Protein AF-A0A847A6Z7-F1 (afdb_monomer)

pLDDT: mean 87.53, std 14.19, range [39.5, 98.19]

Foldseek 3Di:
DDPDPCVVVVVLLVVLLVVLVWPPWDKDQCCPPDPPDGIDTDTDDPDLVSVVSSVVSNVVSCVVVVHDDDDDDNPPD

Nearest PDB structures (foldseek):
  2id1-assembly2_B  TM=8.828E-01  e=1.146E-03  Chromobacterium violaceum ATCC 12472
  4wcw-assembly1_B  TM=8.316E-01  e=2.636E-03  Mycobacterium tuberculosis H37Rv
  4wcw-assembly2_C  TM=8.225E-01  e=3.194E-03  Mycobacterium tuberculosis H37Rv
  3ups-assembly1_A-2  TM=7.738E-01  e=6.060E-03  Zymomonas mobilis subsp. mobilis ZM4 = ATCC 31821
  6yxy-assembly1_EI  TM=8.192E-01  e=1.800E-02  Trypanosoma brucei brucei

Secondary structure (DSSP, 8-state):
-----GGGGGHHHHHHHHHTT-EEEEEEE-TTT-SS-SEEEEEE-SSHHHHHHHHHHHHHHHHTTT-------TT--

Radius of gyration: 13.36 Å; Cα contacts (8 Å, |Δi|>4): 71; chains: 1; bounding box: 30×27×35 Å

Sequence (77 aa):
MRRKNRLKEYDFIFNALADKRGLDILGLDMEESSAISDTFILVTANSDIHMNTLRDAAVEALRARGLETSVEGSDSS

Solvent-accessible surface area (backbone atoms only — not comparable to full-atom values): 4913 Å² total; per-residue (Å²): 132,84,80,73,67,64,69,62,79,45,46,63,45,57,49,41,28,50,78,68,66,46,35,82,71,43,79,44,84,24,78,92,76,46,98,85,49,57,66,49,78,47,68,44,60,94,44,73,70,49,39,52,51,40,51,51,36,40,52,51,49,40,45,76,70,73,46,88,82,87,88,80,76,88,80,75,127

Structure (mmCIF, N/CA/C/O backbone):
data_AF-A0A847A6Z7-F1
#
_entry.id   AF-A0A847A6Z7-F1
#
loop_
_atom_site.group_PDB
_atom_site.id
_atom_site.type_symbol
_atom_site.label_atom_id
_atom_site.label_alt_id
_atom_site.label_comp_id
_atom_site.label_asym_id
_atom_site.label_entity_id
_atom_site.label_seq_id
_atom_site.pdbx_PDB_ins_code
_atom_site.Cartn_x
_atom_site.Cartn_y
_atom_site.Cartn_z
_atom_site.occupancy
_atom_site.B_iso_or_equiv
_atom_site.auth_seq_id
_atom_site.auth_comp_id
_atom_site.auth_asym_id
_atom_site.auth_atom_id
_atom_site.pdbx_PDB_model_num
ATOM 1 N N . MET A 1 1 ? -11.796 -13.522 25.242 1.00 39.50 1 MET A N 1
ATOM 2 C CA . MET A 1 1 ? -12.287 -12.628 24.172 1.00 39.50 1 MET A CA 1
ATOM 3 C C . MET A 1 1 ? -11.333 -12.773 22.988 1.00 39.50 1 MET A C 1
ATOM 5 O O . MET A 1 1 ? -10.173 -12.420 23.129 1.00 39.50 1 MET A O 1
ATOM 9 N N . ARG A 1 2 ? -11.734 -13.431 21.888 1.00 48.47 2 ARG A N 1
ATOM 10 C CA . ARG A 1 2 ? -10.866 -13.586 20.702 1.00 48.47 2 ARG A CA 1
ATOM 11 C C . ARG A 1 2 ? -10.754 -12.214 20.032 1.00 48.47 2 ARG A C 1
ATOM 13 O O . ARG A 1 2 ? -11.770 -11.729 19.543 1.00 48.47 2 ARG A O 1
ATOM 20 N N . ARG A 1 3 ? -9.569 -11.590 20.029 1.00 54.72 3 ARG A N 1
ATOM 21 C CA . ARG A 1 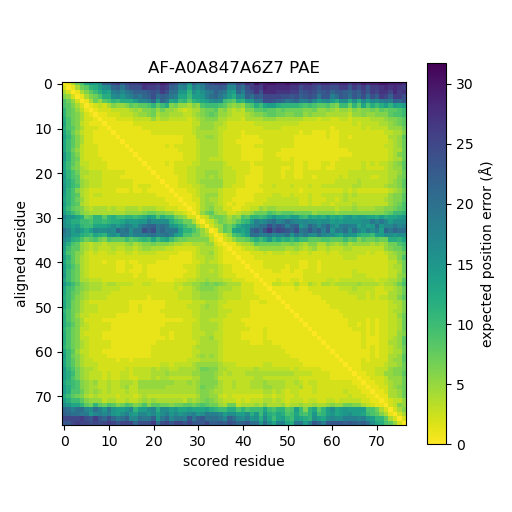3 ? -9.304 -10.398 19.204 1.00 54.72 3 ARG A CA 1
ATOM 22 C C . ARG A 1 3 ? -9.666 -10.762 17.760 1.00 54.72 3 ARG A C 1
ATOM 24 O O . ARG A 1 3 ? -9.105 -11.709 17.207 1.00 54.72 3 ARG A O 1
ATOM 31 N N . LYS A 1 4 ? -10.675 -10.099 17.182 1.00 55.47 4 LYS A N 1
ATOM 32 C CA . LYS A 1 4 ? -10.921 -10.167 15.735 1.00 55.47 4 LYS A CA 1
ATOM 33 C C . LYS A 1 4 ? -9.619 -9.736 15.064 1.00 55.47 4 LYS A C 1
ATOM 35 O O . LYS A 1 4 ? -9.045 -8.731 15.467 1.00 55.47 4 LYS A O 1
ATOM 40 N N . ASN A 1 5 ? -9.142 -10.502 14.088 1.00 68.94 5 ASN A N 1
ATOM 41 C CA . ASN A 1 5 ? -7.970 -10.112 13.314 1.00 68.94 5 ASN A CA 1
ATOM 42 C C . ASN A 1 5 ? -8.365 -8.923 12.421 1.00 68.94 5 ASN A C 1
ATOM 44 O O . ASN A 1 5 ? -8.815 -9.145 11.299 1.00 68.94 5 ASN A O 1
ATOM 48 N N . ARG A 1 6 ? -8.294 -7.692 12.951 1.00 72.31 6 ARG A N 1
ATOM 49 C CA . ARG A 1 6 ? -8.694 -6.450 12.260 1.00 72.31 6 ARG A CA 1
ATOM 50 C C . ARG A 1 6 ? -7.910 -6.224 10.972 1.00 72.31 6 ARG A C 1
ATOM 52 O O . ARG A 1 6 ? -8.448 -5.648 10.039 1.00 72.31 6 ARG A O 1
ATOM 59 N N . LEU A 1 7 ? -6.708 -6.795 10.859 1.00 82.25 7 LEU A N 1
ATOM 60 C CA . LEU A 1 7 ? -5.942 -6.806 9.610 1.00 82.25 7 LEU A CA 1
ATOM 61 C C . LEU A 1 7 ? -6.729 -7.413 8.439 1.00 82.25 7 LEU A C 1
ATOM 63 O O . LEU A 1 7 ? -6.540 -6.983 7.307 1.00 82.25 7 LEU A O 1
ATOM 67 N N . LYS A 1 8 ? -7.671 -8.331 8.706 1.00 85.19 8 LYS A N 1
ATOM 68 C CA . LYS A 1 8 ? -8.560 -8.880 7.669 1.00 85.19 8 LYS A CA 1
ATOM 69 C C . LYS A 1 8 ? -9.458 -7.831 7.020 1.00 85.19 8 LYS A C 1
ATOM 71 O O . LYS A 1 8 ? -9.853 -7.982 5.870 1.00 85.19 8 LYS A O 1
ATOM 76 N N . GLU A 1 9 ? -9.804 -6.762 7.734 1.00 88.62 9 GLU A N 1
ATOM 77 C CA . GLU A 1 9 ? -10.603 -5.666 7.166 1.00 88.62 9 GLU A CA 1
ATOM 78 C C . GLU A 1 9 ? -9.826 -4.944 6.052 1.00 88.62 9 GLU A C 1
ATOM 80 O O . GLU A 1 9 ? -10.423 -4.419 5.106 1.00 88.62 9 GLU A O 1
ATOM 85 N N . TYR A 1 10 ? -8.494 -5.038 6.107 1.00 92.31 10 TYR A N 1
ATOM 86 C CA . TYR A 1 10 ? -7.550 -4.482 5.148 1.00 92.31 10 TYR A CA 1
ATOM 87 C C . TYR A 1 10 ? -7.058 -5.478 4.087 1.00 92.31 10 TYR A C 1
ATOM 89 O O . TYR A 1 10 ? -6.193 -5.111 3.295 1.00 92.31 10 TYR A O 1
ATOM 97 N N . ASP A 1 11 ? -7.642 -6.684 3.977 1.00 94.44 11 ASP A N 1
ATOM 98 C CA . ASP A 1 11 ? -7.277 -7.697 2.958 1.00 94.44 11 ASP A CA 1
ATOM 99 C C . ASP A 1 11 ? -7.255 -7.119 1.530 1.00 94.44 11 ASP A C 1
ATOM 101 O O . ASP A 1 11 ? -6.453 -7.518 0.691 1.00 94.44 11 ASP A O 1
ATOM 105 N N . PHE A 1 12 ? -8.101 -6.127 1.248 1.00 95.75 12 PHE A N 1
ATOM 106 C CA . PHE A 1 12 ? -8.128 -5.431 -0.040 1.00 95.75 12 PHE A CA 1
ATOM 107 C C . PHE A 1 12 ? -6.835 -4.674 -0.370 1.00 95.75 12 PHE A C 1
ATOM 109 O O . PHE A 1 12 ? -6.456 -4.628 -1.536 1.00 95.75 12 PHE A O 1
ATOM 116 N N . ILE A 1 13 ? -6.153 -4.116 0.633 1.00 96.69 13 ILE A N 1
ATOM 117 C CA . ILE A 1 13 ? -4.864 -3.437 0.462 1.00 96.69 13 ILE A CA 1
ATOM 118 C C . ILE A 1 13 ? -3.776 -4.484 0.240 1.00 96.69 13 ILE A C 1
ATOM 120 O O . ILE A 1 13 ? -2.992 -4.354 -0.694 1.00 96.69 13 ILE A O 1
ATOM 124 N N . PHE A 1 14 ? -3.767 -5.556 1.041 1.00 96.69 14 PHE A N 1
ATOM 125 C CA . PHE A 1 14 ? -2.829 -6.667 0.858 1.00 96.69 14 PHE A CA 1
ATOM 126 C C . PHE A 1 14 ? -2.934 -7.266 -0.549 1.00 96.69 14 PHE A C 1
ATOM 128 O O . PHE A 1 14 ? -1.913 -7.463 -1.203 1.00 96.69 14 PHE A O 1
ATOM 135 N N . ASN A 1 15 ? -4.156 -7.475 -1.045 1.00 97.31 15 ASN A N 1
ATOM 136 C CA . ASN A 1 15 ? -4.39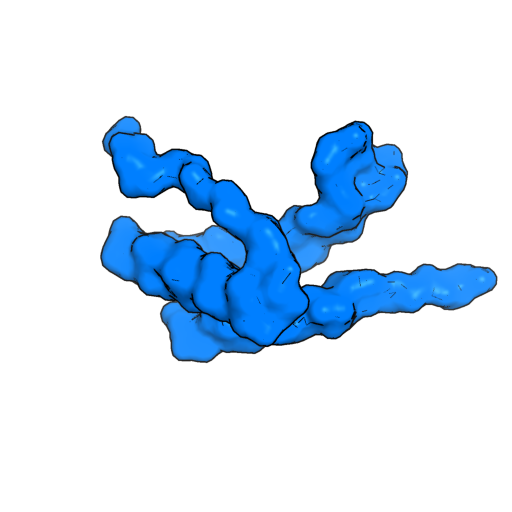4 -7.963 -2.402 1.00 97.31 15 ASN A CA 1
ATOM 137 C C . ASN A 1 15 ? -3.919 -6.958 -3.460 1.00 97.31 15 ASN A C 1
ATOM 139 O O . ASN A 1 15 ? -3.188 -7.345 -4.365 1.00 97.31 15 ASN A O 1
ATOM 143 N N . ALA A 1 16 ? -4.251 -5.670 -3.322 1.00 98.00 16 ALA A N 1
ATOM 144 C CA . ALA A 1 16 ? -3.817 -4.643 -4.272 1.00 98.00 16 ALA A CA 1
ATOM 145 C C . ALA A 1 16 ? -2.283 -4.543 -4.370 1.00 98.00 16 ALA A C 1
ATOM 147 O O . ALA A 1 16 ? -1.734 -4.412 -5.464 1.00 98.00 16 ALA A O 1
ATOM 148 N N . LEU A 1 17 ? -1.583 -4.649 -3.237 1.00 98.19 17 LEU A N 1
ATOM 149 C CA . LEU A 1 17 ? -0.121 -4.661 -3.185 1.00 98.19 17 LEU A CA 1
ATOM 150 C C . LEU A 1 17 ? 0.463 -5.953 -3.781 1.00 98.19 17 LEU A C 1
ATOM 152 O O . LEU A 1 17 ? 1.426 -5.901 -4.550 1.00 98.19 17 LEU A O 1
ATOM 156 N N . ALA A 1 18 ? -0.133 -7.108 -3.475 1.00 97.44 18 ALA A N 1
ATOM 157 C CA . ALA A 1 18 ? 0.297 -8.402 -4.002 1.00 97.44 18 ALA A CA 1
ATOM 158 C C . ALA A 1 18 ? 0.108 -8.505 -5.526 1.00 97.44 18 ALA A C 1
ATOM 160 O O . ALA A 1 18 ? 1.006 -8.983 -6.222 1.00 97.44 18 ALA A O 1
ATOM 161 N N . ASP A 1 19 ? -0.995 -7.977 -6.065 1.00 98.06 19 ASP A N 1
ATOM 162 C CA . ASP A 1 19 ? -1.282 -7.935 -7.506 1.00 98.06 19 ASP A CA 1
ATOM 163 C C . ASP A 1 19 ? -0.223 -7.142 -8.287 1.00 98.06 19 ASP A C 1
ATOM 165 O O . ASP A 1 19 ? 0.041 -7.410 -9.464 1.00 98.06 19 ASP A O 1
ATOM 169 N N . LYS A 1 20 ? 0.425 -6.176 -7.626 1.00 97.88 20 LYS A N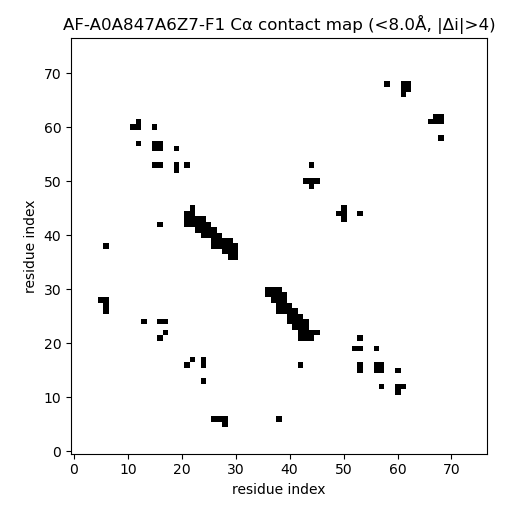 1
ATOM 170 C CA . LYS A 1 20 ? 1.534 -5.386 -8.177 1.00 97.88 20 LYS A CA 1
ATOM 171 C C . LYS A 1 20 ? 2.915 -5.936 -7.834 1.00 97.88 20 LYS A C 1
ATOM 173 O O . LYS A 1 20 ? 3.904 -5.302 -8.178 1.00 97.88 20 LYS A O 1
ATOM 178 N N . ARG A 1 21 ? 2.993 -7.141 -7.258 1.00 97.56 21 ARG A N 1
ATOM 179 C CA . ARG A 1 21 ? 4.236 -7.822 -6.854 1.00 97.56 21 ARG A CA 1
ATOM 180 C C . ARG A 1 21 ? 5.019 -7.093 -5.756 1.00 97.56 21 ARG A C 1
ATOM 182 O O . ARG A 1 21 ? 6.250 -7.141 -5.751 1.00 97.56 21 ARG A O 1
ATOM 189 N N . GLY A 1 22 ? 4.310 -6.467 -4.815 1.00 96.81 22 GLY A N 1
ATOM 190 C CA . GLY A 1 22 ? 4.915 -5.920 -3.602 1.00 96.81 22 GLY A CA 1
ATOM 191 C C . GLY A 1 22 ? 5.698 -6.985 -2.831 1.00 96.81 22 GLY A C 1
ATOM 192 O O . GLY A 1 22 ? 5.252 -8.128 -2.707 1.00 96.81 22 G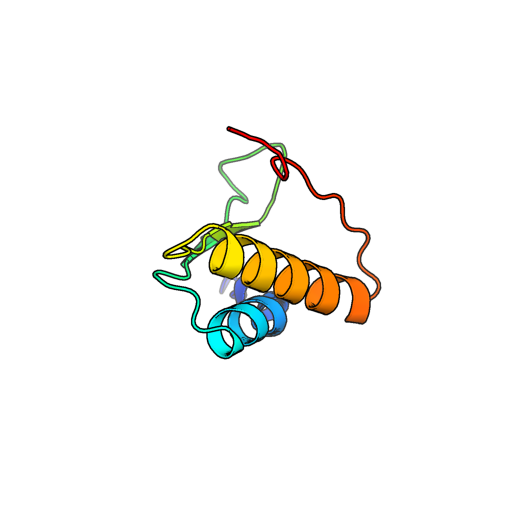LY A O 1
ATOM 193 N N . LEU A 1 23 ? 6.878 -6.614 -2.339 1.00 96.94 23 LEU A N 1
ATOM 194 C CA . LEU A 1 23 ? 7.762 -7.502 -1.584 1.00 96.94 23 LEU A CA 1
ATOM 195 C C . LEU A 1 23 ? 7.547 -7.302 -0.080 1.00 96.94 23 LEU A C 1
ATOM 197 O O . LEU A 1 23 ? 7.195 -6.204 0.346 1.00 96.94 23 LEU A O 1
ATOM 201 N N . ASP A 1 24 ? 7.755 -8.357 0.709 1.00 96.00 24 ASP A N 1
ATOM 202 C CA . ASP A 1 24 ? 7.757 -8.313 2.181 1.00 96.00 24 ASP A CA 1
ATOM 203 C C . ASP A 1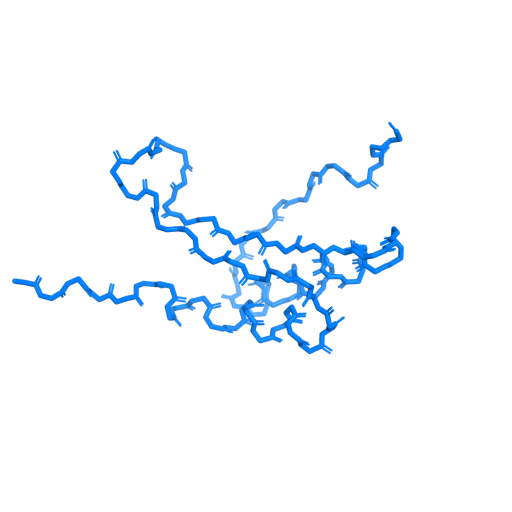 24 ? 6.546 -7.592 2.808 1.00 96.00 24 ASP A C 1
ATOM 205 O O . ASP A 1 24 ? 6.677 -6.809 3.749 1.00 96.00 24 ASP A O 1
ATOM 209 N N . ILE A 1 25 ? 5.344 -7.851 2.275 1.00 96.69 25 ILE A N 1
ATOM 210 C CA . ILE A 1 25 ? 4.118 -7.186 2.730 1.00 96.69 25 ILE A CA 1
ATOM 211 C C . ILE A 1 25 ? 3.779 -7.630 4.163 1.00 96.69 25 ILE A C 1
ATOM 213 O O . ILE A 1 25 ? 3.496 -8.805 4.406 1.00 96.69 25 ILE A O 1
ATOM 217 N N . LEU A 1 26 ? 3.762 -6.684 5.106 1.00 94.56 26 LEU A N 1
ATOM 218 C CA . LEU A 1 26 ? 3.559 -6.931 6.535 1.00 94.56 26 LEU A CA 1
ATOM 219 C C . LEU A 1 26 ? 2.476 -6.015 7.112 1.00 94.56 26 LEU A C 1
ATOM 221 O O . LEU A 1 26 ? 2.514 -4.806 6.917 1.00 94.56 26 LEU A O 1
ATOM 225 N N . GLY A 1 27 ? 1.543 -6.585 7.876 1.00 92.50 27 GLY A N 1
ATOM 226 C CA . GLY A 1 27 ? 0.578 -5.838 8.685 1.00 92.50 27 GLY A CA 1
ATOM 227 C C . GLY A 1 27 ? 0.972 -5.821 10.160 1.00 92.50 27 GLY A C 1
ATOM 228 O O . GLY A 1 27 ? 1.236 -6.877 10.735 1.00 92.50 27 GLY A O 1
ATOM 229 N N . LEU A 1 28 ? 0.973 -4.642 10.777 1.00 89.38 28 LEU A N 1
ATOM 230 C CA . LEU A 1 28 ? 1.226 -4.425 12.200 1.00 89.38 28 LEU A CA 1
ATOM 231 C C . LEU A 1 28 ? -0.024 -3.831 12.860 1.00 89.38 28 LEU A C 1
ATOM 233 O O . LEU A 1 28 ? -0.526 -2.805 12.407 1.00 89.38 28 LEU A O 1
ATOM 237 N N . ASP A 1 29 ? -0.503 -4.458 13.936 1.00 87.31 29 ASP A N 1
ATOM 238 C CA . ASP A 1 29 ? -1.551 -3.907 14.810 1.00 87.31 29 ASP A CA 1
ATOM 239 C C . ASP A 1 29 ? -0.885 -3.060 15.907 1.00 87.31 29 ASP A C 1
ATOM 241 O O . ASP A 1 29 ? -0.006 -3.553 16.621 1.00 87.31 29 ASP A O 1
ATOM 245 N N . MET A 1 30 ? -1.264 -1.785 16.006 1.00 83.88 30 MET A N 1
ATOM 246 C CA . MET A 1 30 ? -0.612 -0.780 16.852 1.00 83.88 30 MET A CA 1
ATOM 247 C C . MET A 1 30 ? -1.474 -0.313 18.037 1.00 83.88 30 MET A C 1
ATOM 249 O O . MET A 1 30 ? -1.068 0.619 18.732 1.00 83.88 30 MET A O 1
ATOM 253 N N . GLU A 1 31 ? -2.612 -0.966 18.310 1.00 68.19 31 GLU A N 1
ATOM 254 C CA . GLU A 1 31 ? -3.622 -0.548 19.309 1.00 68.19 31 GLU A CA 1
ATOM 255 C C . GLU A 1 31 ? -3.053 -0.219 20.706 1.00 68.19 31 GLU A C 1
ATOM 257 O O . GLU A 1 31 ? -3.576 0.647 21.402 1.00 68.19 31 GLU A O 1
ATOM 262 N N . GLU A 1 32 ? -1.972 -0.876 21.132 1.00 65.50 32 GLU A N 1
ATOM 263 C CA . GLU A 1 32 ? -1.356 -0.644 22.451 1.00 65.50 32 GLU A CA 1
ATOM 264 C C . GLU A 1 32 ? -0.092 0.235 22.401 1.00 65.50 32 GLU A C 1
ATOM 266 O O . GLU A 1 32 ? 0.478 0.555 23.444 1.00 65.50 32 GLU A O 1
ATOM 271 N N . SER A 1 33 ? 0.375 0.616 21.208 1.00 65.25 33 SER A N 1
ATOM 272 C CA . SER A 1 33 ? 1.717 1.174 20.999 1.00 65.25 33 SER A CA 1
ATOM 273 C C . SER A 1 33 ? 1.747 2.573 20.377 1.00 65.25 33 SER A C 1
ATOM 275 O O . SER A 1 33 ? 2.796 3.216 20.456 1.00 65.25 33 SER A O 1
ATOM 277 N N . SER A 1 34 ? 0.672 3.057 19.749 1.00 61.31 34 SER A N 1
ATOM 278 C CA . SER A 1 34 ? 0.691 4.329 19.011 1.00 61.31 34 SER A CA 1
ATOM 279 C C . SER A 1 34 ? -0.546 5.178 19.275 1.00 61.31 34 SER A C 1
ATOM 281 O O . SER A 1 34 ? -1.670 4.702 19.190 1.00 61.31 34 SER A O 1
ATOM 283 N N . ALA A 1 35 ? -0.334 6.469 19.548 1.00 67.38 35 ALA A N 1
ATOM 284 C CA . ALA A 1 35 ? -1.406 7.453 19.707 1.00 67.38 35 ALA A CA 1
ATOM 285 C C . ALA A 1 35 ? -1.956 7.981 18.365 1.00 67.38 35 ALA A C 1
ATOM 287 O O . ALA A 1 35 ? -2.908 8.756 18.364 1.00 67.38 35 ALA A O 1
ATOM 288 N N . ILE A 1 36 ? -1.328 7.622 17.238 1.00 77.31 36 ILE A N 1
ATOM 289 C CA . ILE A 1 36 ? -1.556 8.266 15.933 1.00 77.31 36 ILE A CA 1
ATOM 290 C C . ILE A 1 36 ? -2.229 7.313 14.934 1.00 77.31 36 ILE A C 1
ATOM 292 O O . ILE A 1 36 ? -2.912 7.764 14.017 1.00 77.31 36 ILE A O 1
ATOM 296 N N . SER A 1 37 ? -2.046 5.996 15.067 1.00 83.94 37 SER A N 1
ATOM 297 C CA . SER A 1 37 ? -2.573 5.023 14.099 1.00 83.94 37 SER A CA 1
ATOM 298 C C . SER A 1 37 ? -2.817 3.660 14.733 1.00 83.94 37 SER A C 1
ATOM 300 O O . SER A 1 37 ? -2.009 3.207 15.539 1.00 83.94 37 SER A O 1
ATOM 302 N N . ASP A 1 38 ? -3.883 2.989 14.295 1.00 85.69 38 ASP A N 1
ATOM 303 C CA . ASP A 1 38 ? -4.270 1.655 14.773 1.00 85.69 38 ASP A CA 1
ATOM 304 C C . ASP A 1 38 ? -3.571 0.518 14.014 1.00 85.69 38 ASP A C 1
ATOM 306 O O . ASP A 1 38 ? -3.438 -0.598 14.514 1.00 85.69 38 ASP A O 1
ATOM 3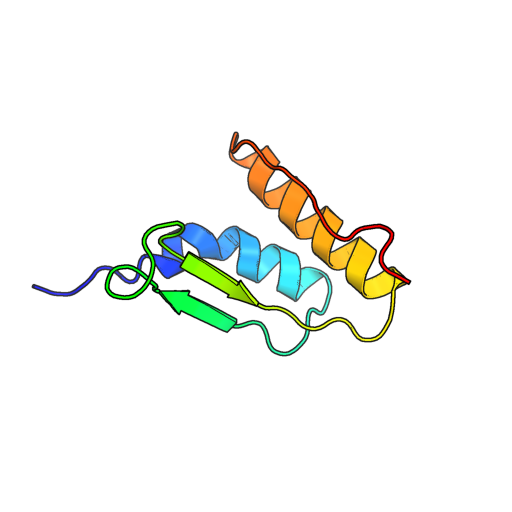10 N N . THR A 1 39 ? -3.166 0.752 12.765 1.00 88.69 39 THR A N 1
ATOM 311 C CA . THR A 1 39 ? -2.617 -0.288 11.887 1.00 88.69 39 THR A CA 1
ATOM 312 C C . THR A 1 39 ? -1.614 0.297 10.912 1.00 88.69 39 THR A C 1
ATOM 314 O O . THR A 1 39 ? -1.908 1.287 10.246 1.00 88.69 39 THR A O 1
ATOM 317 N N . PHE A 1 40 ? -0.467 -0.367 10.776 1.00 91.75 40 PHE A N 1
ATOM 318 C CA . PHE A 1 40 ? 0.515 -0.104 9.726 1.00 91.75 40 PHE A CA 1
ATOM 319 C C . PHE A 1 40 ? 0.569 -1.267 8.741 1.00 91.75 40 PHE A C 1
ATOM 321 O O . PHE A 1 40 ? 0.547 -2.432 9.134 1.00 91.75 40 PHE A O 1
ATOM 328 N N . ILE A 1 41 ? 0.679 -0.943 7.456 1.00 94.06 41 ILE A N 1
ATOM 329 C CA . ILE A 1 41 ? 0.939 -1.907 6.388 1.00 94.06 41 ILE A CA 1
ATOM 330 C C . ILE A 1 41 ? 2.240 -1.479 5.717 1.00 94.06 41 ILE A C 1
ATOM 332 O O . ILE A 1 41 ? 2.332 -0.370 5.196 1.00 94.06 41 ILE A O 1
ATOM 336 N N . LEU A 1 42 ? 3.249 -2.345 5.763 1.00 95.62 42 LEU A N 1
ATOM 337 C CA . LEU A 1 42 ? 4.556 -2.128 5.156 1.00 95.62 42 LEU A CA 1
ATOM 338 C C . LEU A 1 42 ? 4.679 -2.977 3.895 1.00 95.62 42 LEU A C 1
ATOM 340 O O . LEU A 1 42 ? 4.192 -4.104 3.855 1.00 95.62 42 LEU A O 1
ATOM 344 N N . VAL A 1 43 ? 5.342 -2.434 2.880 1.00 97.38 43 VAL A N 1
ATOM 345 C CA . VAL A 1 43 ? 5.663 -3.124 1.629 1.00 97.38 43 VAL A CA 1
ATOM 346 C C . VAL A 1 43 ? 6.972 -2.578 1.076 1.00 97.38 43 VAL A C 1
ATOM 348 O O . VAL A 1 43 ? 7.260 -1.386 1.190 1.00 97.38 43 VAL A O 1
ATOM 351 N N . THR A 1 44 ? 7.758 -3.446 0.455 1.00 97.19 44 THR A N 1
ATOM 352 C CA . THR A 1 44 ? 9.021 -3.097 -0.186 1.00 97.19 44 THR A CA 1
ATOM 353 C C . THR A 1 44 ? 8.873 -3.093 -1.706 1.00 97.19 44 THR A C 1
ATOM 355 O O . THR A 1 44 ? 8.334 -4.020 -2.316 1.00 97.19 44 THR A O 1
ATOM 358 N N . ALA A 1 45 ? 9.387 -2.031 -2.324 1.00 96.69 45 ALA A N 1
ATOM 359 C CA . ALA A 1 45 ? 9.561 -1.910 -3.765 1.00 96.69 45 ALA A CA 1
ATOM 360 C C . ALA A 1 45 ? 11.018 -2.202 -4.152 1.00 96.69 45 ALA A C 1
ATOM 362 O O . ALA A 1 45 ? 11.929 -2.048 -3.345 1.00 96.69 45 ALA A O 1
ATOM 363 N N . ASN A 1 46 ? 11.251 -2.580 -5.407 1.00 95.12 46 ASN A N 1
ATOM 364 C CA . ASN A 1 46 ? 12.598 -2.850 -5.939 1.00 95.12 46 ASN A CA 1
ATOM 365 C C . ASN A 1 46 ? 13.140 -1.732 -6.852 1.00 95.12 46 ASN A C 1
ATOM 367 O O . ASN A 1 46 ? 14.211 -1.883 -7.434 1.00 95.12 46 ASN A O 1
ATOM 371 N N . SER A 1 47 ? 12.369 -0.664 -7.047 1.00 95.44 47 SER A N 1
ATOM 372 C CA . SER A 1 47 ? 12.698 0.505 -7.867 1.00 95.44 47 SER A CA 1
ATOM 373 C C . SER A 1 47 ? 11.678 1.613 -7.607 1.00 95.44 47 SER A C 1
ATOM 375 O O . SER A 1 47 ? 10.580 1.334 -7.118 1.00 95.44 47 SER A O 1
ATOM 377 N N . ASP A 1 48 ? 11.987 2.842 -8.009 1.00 93.75 48 ASP A N 1
ATOM 378 C CA . ASP A 1 48 ? 11.085 3.988 -7.827 1.00 93.75 48 ASP A CA 1
ATOM 379 C C . ASP A 1 48 ? 9.791 3.839 -8.638 1.00 93.75 48 ASP A C 1
ATOM 381 O O . ASP A 1 48 ? 8.701 4.141 -8.159 1.00 93.75 48 ASP A O 1
ATOM 385 N N . ILE A 1 49 ? 9.873 3.284 -9.854 1.00 95.25 49 ILE A N 1
ATOM 386 C CA . ILE A 1 49 ? 8.688 2.992 -10.681 1.00 95.25 49 ILE A CA 1
ATOM 387 C C . ILE A 1 49 ? 7.788 1.967 -9.979 1.00 95.25 49 ILE A C 1
ATOM 389 O O . ILE A 1 49 ? 6.564 2.121 -9.953 1.00 95.25 49 ILE A O 1
ATOM 393 N N . HIS A 1 50 ? 8.383 0.931 -9.384 1.00 96.06 50 HIS A N 1
ATOM 394 C CA . HIS A 1 50 ? 7.634 -0.062 -8.621 1.00 96.06 50 HIS A CA 1
ATOM 395 C C . HIS A 1 50 ? 7.018 0.562 -7.362 1.00 96.06 50 HIS A C 1
ATOM 397 O O . HIS A 1 50 ? 5.848 0.315 -7.078 1.00 96.06 50 HIS A O 1
ATOM 403 N N . MET A 1 51 ? 7.750 1.433 -6.665 1.00 95.44 51 MET A N 1
ATOM 404 C CA . MET A 1 51 ? 7.242 2.157 -5.499 1.00 95.44 51 MET A CA 1
ATOM 405 C C . MET A 1 51 ? 6.029 3.021 -5.860 1.00 95.44 51 MET A C 1
ATOM 407 O O . MET A 1 51 ? 4.993 2.922 -5.206 1.00 95.44 51 MET A O 1
ATOM 411 N N . ASN A 1 52 ? 6.118 3.787 -6.951 1.00 95.25 52 ASN A N 1
ATOM 412 C CA . ASN A 1 52 ? 5.007 4.585 -7.472 1.00 95.25 52 ASN A CA 1
ATOM 413 C C . ASN A 1 52 ? 3.794 3.708 -7.811 1.00 95.25 52 ASN A C 1
ATOM 415 O O . ASN A 1 52 ? 2.674 4.027 -7.424 1.00 95.25 52 ASN A O 1
ATOM 419 N N . THR A 1 53 ? 4.025 2.560 -8.453 1.00 96.94 53 THR A N 1
ATOM 420 C CA . THR A 1 53 ? 2.958 1.610 -8.805 1.00 96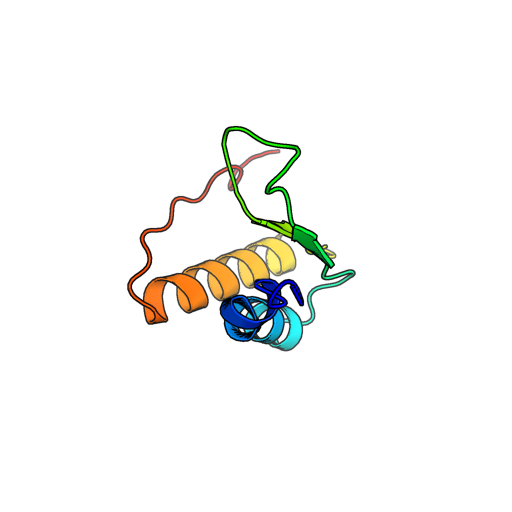.94 53 THR A CA 1
ATOM 421 C C . THR A 1 53 ? 2.256 1.043 -7.566 1.00 96.94 53 THR A C 1
ATOM 423 O O . THR A 1 53 ? 1.031 0.941 -7.548 1.00 96.94 53 THR A O 1
ATOM 426 N N . LEU A 1 54 ? 3.012 0.672 -6.527 1.00 97.81 54 LEU A N 1
ATOM 427 C CA . LEU A 1 54 ? 2.460 0.139 -5.276 1.00 97.81 54 LEU A CA 1
ATOM 428 C C . LEU A 1 54 ? 1.670 1.198 -4.510 1.00 97.81 54 LEU A C 1
ATOM 430 O O . LEU A 1 54 ? 0.577 0.916 -4.020 1.00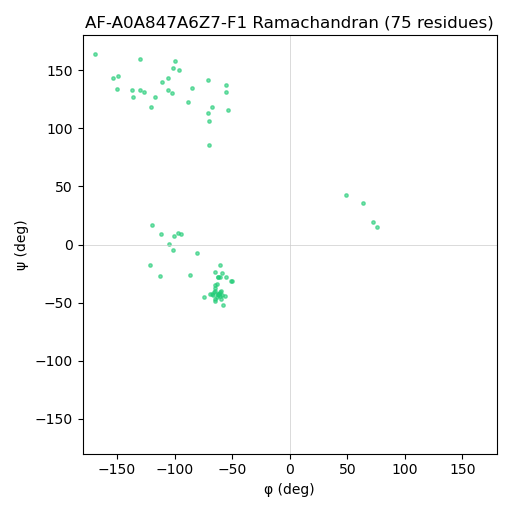 97.81 54 LEU A O 1
ATOM 434 N N . ARG A 1 55 ? 2.203 2.421 -4.444 1.00 96.56 55 ARG A N 1
ATOM 435 C CA . ARG A 1 55 ? 1.519 3.569 -3.850 1.00 96.56 55 ARG A CA 1
ATOM 436 C C . ARG A 1 55 ? 0.187 3.824 -4.543 1.00 96.56 55 ARG A C 1
ATOM 438 O O . ARG A 1 55 ? -0.834 3.905 -3.867 1.00 96.56 55 ARG A O 1
ATOM 445 N N . ASP A 1 56 ? 0.190 3.930 -5.869 1.00 97.06 56 ASP A N 1
ATOM 446 C CA . ASP A 1 56 ? -1.020 4.236 -6.634 1.00 97.06 56 ASP A CA 1
ATOM 447 C C . ASP A 1 56 ? -2.065 3.130 -6.455 1.00 97.06 56 ASP A C 1
ATOM 449 O O . ASP A 1 56 ? -3.220 3.426 -6.161 1.00 97.06 56 ASP A O 1
ATOM 453 N N . ALA A 1 57 ? -1.648 1.860 -6.485 1.00 97.94 57 ALA A N 1
ATOM 454 C CA . ALA A 1 57 ? -2.535 0.730 -6.217 1.00 97.94 57 ALA A CA 1
ATOM 455 C C . ALA A 1 57 ? -3.150 0.770 -4.805 1.00 97.94 57 ALA A C 1
ATOM 457 O O . ALA A 1 57 ? -4.341 0.502 -4.645 1.00 97.94 57 ALA A O 1
ATOM 458 N N . ALA A 1 58 ? -2.373 1.131 -3.779 1.00 97.38 58 ALA A N 1
ATOM 459 C CA . ALA A 1 58 ? -2.883 1.271 -2.416 1.00 97.38 58 ALA A CA 1
ATOM 460 C C . ALA A 1 58 ? -3.875 2.442 -2.291 1.00 97.38 58 ALA A C 1
ATOM 462 O O . ALA A 1 58 ? -4.941 2.291 -1.690 1.00 97.38 58 ALA A O 1
ATOM 463 N N . VAL A 1 59 ? -3.561 3.592 -2.896 1.00 97.25 59 VAL A N 1
ATOM 464 C CA . VAL A 1 59 ? -4.429 4.780 -2.905 1.00 97.25 59 VAL A CA 1
ATOM 465 C C . VAL A 1 59 ? -5.739 4.498 -3.638 1.00 97.25 59 VAL A C 1
ATOM 467 O O . VAL A 1 59 ? -6.810 4.833 -3.132 1.00 97.25 59 VAL A O 1
ATOM 470 N N . GLU A 1 60 ? -5.684 3.854 -4.803 1.00 97.75 60 GLU A N 1
ATOM 471 C CA . GLU A 1 60 ? -6.870 3.437 -5.554 1.00 97.75 60 GLU A CA 1
ATOM 472 C C . GLU A 1 60 ? -7.734 2.467 -4.742 1.00 97.75 60 GLU A C 1
ATOM 474 O O . GLU A 1 60 ? -8.949 2.653 -4.657 1.00 97.75 60 GLU A O 1
ATOM 479 N N . ALA A 1 61 ? -7.117 1.480 -4.085 1.00 97.38 61 ALA A N 1
ATOM 480 C CA . ALA A 1 61 ? -7.820 0.513 -3.248 1.00 97.38 61 ALA A CA 1
ATOM 481 C C . ALA A 1 61 ? -8.543 1.183 -2.064 1.00 97.38 61 ALA A C 1
ATOM 483 O O . ALA A 1 61 ? -9.694 0.849 -1.773 1.00 97.38 61 ALA A O 1
ATOM 484 N N . LEU A 1 62 ? -7.897 2.149 -1.401 1.00 96.00 62 LEU A N 1
ATOM 485 C CA . LEU A 1 62 ? -8.481 2.940 -0.310 1.00 96.00 62 LEU A CA 1
ATOM 486 C C . LEU A 1 62 ? -9.648 3.809 -0.798 1.00 96.00 62 LEU A C 1
ATOM 488 O O . LEU A 1 62 ? -10.744 3.763 -0.231 1.00 96.00 62 LEU A O 1
ATOM 492 N N . ARG A 1 63 ? -9.452 4.545 -1.897 1.00 96.00 63 ARG A N 1
ATOM 493 C CA . ARG A 1 63 ? -10.485 5.413 -2.483 1.00 96.00 63 ARG A CA 1
ATOM 494 C C . ARG A 1 63 ? -11.685 4.631 -3.003 1.00 96.00 63 ARG A C 1
ATOM 496 O O . ARG A 1 63 ? -12.813 5.093 -2.849 1.00 96.00 63 ARG A O 1
ATOM 503 N N . ALA A 1 64 ? -11.480 3.428 -3.540 1.00 96.50 64 ALA A N 1
ATOM 504 C CA . ALA A 1 64 ? -12.564 2.536 -3.956 1.00 96.50 64 ALA A CA 1
ATOM 505 C C . ALA A 1 64 ? -13.492 2.135 -2.793 1.00 96.50 64 ALA A C 1
ATOM 507 O O . ALA A 1 64 ? -14.622 1.705 -3.024 1.00 96.50 64 ALA A O 1
ATOM 508 N N . ARG A 1 65 ? -13.042 2.301 -1.541 1.00 94.12 65 ARG A N 1
ATOM 509 C CA . ARG A 1 65 ? -13.845 2.104 -0.326 1.00 94.12 65 ARG A CA 1
ATOM 510 C C . ARG A 1 65 ? -14.364 3.396 0.300 1.00 94.12 65 ARG A C 1
ATOM 512 O O . ARG A 1 65 ? -14.941 3.347 1.381 1.00 94.12 65 ARG A O 1
ATOM 519 N N . GLY A 1 66 ? -14.186 4.533 -0.371 1.00 95.38 66 GLY A N 1
ATOM 520 C CA . GLY A 1 66 ? -14.615 5.840 0.122 1.00 95.38 66 GLY A CA 1
ATOM 521 C C . GLY A 1 66 ? -13.772 6.370 1.283 1.00 95.38 66 GLY A C 1
ATOM 522 O O . GLY A 1 66 ? -14.245 7.230 2.018 1.00 95.38 66 GLY A O 1
ATOM 523 N N . LEU A 1 67 ? -12.554 5.851 1.471 1.00 93.75 67 LEU A N 1
ATOM 524 C CA . LEU A 1 67 ? -11.630 6.342 2.490 1.00 93.75 67 LEU A CA 1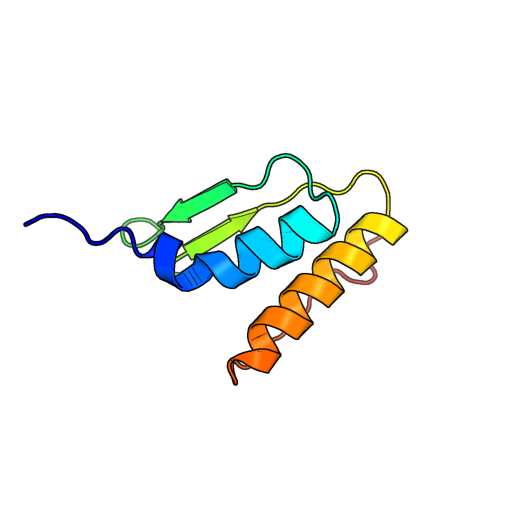
ATOM 525 C C . LEU A 1 67 ? -10.846 7.539 1.948 1.00 93.75 67 LEU A C 1
ATOM 527 O O . LEU A 1 67 ? -10.348 7.507 0.819 1.00 93.75 67 LEU A O 1
ATOM 531 N N . GLU A 1 68 ? -10.726 8.588 2.758 1.00 93.62 68 GLU A N 1
ATOM 532 C CA . GLU A 1 68 ? -9.859 9.723 2.448 1.00 93.62 68 GLU A CA 1
ATOM 533 C C . GLU A 1 68 ? -8.385 9.321 2.577 1.00 93.62 68 GLU A C 1
ATOM 535 O O . GLU A 1 68 ? -8.003 8.553 3.459 1.00 93.62 68 GLU A O 1
ATOM 540 N N . THR A 1 69 ? -7.552 9.830 1.670 1.00 93.94 69 THR A N 1
ATOM 541 C CA . THR A 1 69 ? -6.143 9.434 1.552 1.00 93.94 69 THR A CA 1
ATOM 542 C C . THR A 1 69 ? -5.256 10.656 1.359 1.00 93.94 69 THR A C 1
ATOM 544 O O . THR A 1 69 ? -5.465 11.401 0.396 1.00 93.94 69 THR A O 1
ATOM 547 N N . SER A 1 70 ? -4.226 10.806 2.188 1.00 93.69 70 SER A N 1
ATOM 548 C CA . SER A 1 70 ? -3.070 11.667 1.921 1.00 93.69 70 SER A CA 1
ATOM 549 C C . SER A 1 70 ? -1.884 10.822 1.452 1.00 93.69 70 SER A C 1
ATOM 551 O O . SER A 1 70 ? -1.783 9.635 1.760 1.00 93.69 70 SER A O 1
ATOM 553 N N . VAL A 1 71 ? -1.004 11.427 0.657 1.00 93.19 71 VAL A N 1
ATOM 554 C CA . VAL A 1 71 ? 0.224 10.803 0.158 1.00 93.19 71 VAL A CA 1
ATOM 555 C C . VAL A 1 71 ? 1.384 11.722 0.511 1.00 93.19 71 VAL A C 1
ATOM 557 O O . VAL A 1 71 ? 1.319 12.917 0.234 1.00 93.19 71 VAL A O 1
ATOM 560 N N . GLU A 1 72 ? 2.438 11.158 1.093 1.00 90.19 72 GLU A N 1
ATOM 561 C CA . GLU A 1 72 ? 3.657 11.868 1.488 1.00 90.19 72 GLU A CA 1
ATOM 562 C C . GLU A 1 72 ? 4.900 11.137 0.954 1.00 90.19 72 GLU A C 1
ATOM 564 O O . GLU A 1 72 ? 4.832 9.956 0.610 1.00 90.19 72 GLU A O 1
ATOM 569 N N . GLY A 1 73 ? 6.036 11.843 0.864 1.00 84.25 73 GLY A N 1
ATOM 570 C CA . GLY A 1 73 ? 7.328 11.261 0.467 1.00 84.25 73 GLY A CA 1
ATOM 571 C C . GLY A 1 73 ? 7.495 10.958 -1.029 1.00 84.25 73 GLY A C 1
ATOM 572 O O . GLY A 1 73 ? 8.414 10.235 -1.397 1.00 84.25 73 GLY A O 1
ATOM 573 N N . SER A 1 74 ? 6.633 11.499 -1.900 1.00 70.50 74 SER A N 1
ATOM 574 C CA . SER A 1 74 ? 6.657 11.257 -3.356 1.00 70.50 74 SER A CA 1
ATOM 575 C C . SER A 1 74 ? 7.927 11.729 -4.064 1.00 70.50 74 SER A C 1
ATOM 577 O O . SER A 1 74 ? 8.290 11.156 -5.086 1.00 70.50 74 SER A O 1
ATOM 579 N N . ASP A 1 75 ? 8.583 12.757 -3.526 1.00 68.00 75 ASP A N 1
ATOM 580 C CA . ASP A 1 75 ? 9.708 13.455 -4.163 1.00 68.00 75 ASP A CA 1
ATOM 581 C C . ASP A 1 75 ? 10.994 13.386 -3.324 1.00 68.00 75 ASP A C 1
ATOM 583 O O . ASP A 1 75 ? 11.917 14.183 -3.499 1.00 68.00 75 ASP A O 1
ATOM 587 N N . SER A 1 76 ? 11.055 12.460 -2.365 1.00 61.25 76 SER A N 1
ATOM 588 C CA . SER A 1 76 ? 12.230 12.287 -1.514 1.00 61.25 76 SER A CA 1
ATOM 589 C C . SER A 1 76 ? 13.388 11.705 -2.332 1.00 61.25 76 SER A C 1
ATOM 591 O O . SER A 1 76 ? 13.360 10.537 -2.713 1.00 61.25 76 SER A O 1
ATOM 593 N N . SER A 1 77 ? 14.372 12.563 -2.625 1.00 50.97 77 SER A N 1
ATOM 594 C CA . SER A 1 77 ? 15.674 12.224 -3.225 1.00 50.97 77 SER A CA 1
ATOM 595 C C . SER A 1 77 ? 16.698 11.843 -2.162 1.00 50.97 77 SER A C 1
ATOM 597 O O . SER A 1 77 ? 16.629 12.430 -1.056 1.00 50.97 77 SER A O 1
#

Mean predicted aligned error: 5.62 Å